Protein AF-A0A1R3SQV1-F1 (afdb_monomer)

InterPro domains:
  IPR005797 Cytochrome b/b6, N-terminal domain [PF00033] (20-67)
  IPR005797 Cytochrome b/b6, N-terminal domain [PS51002] (2-67)
  IPR016174 Di-haem cytochrome, transmembrane [SSF81342] (4-67)
  IPR027387 Cytochrome b/b6-like domain superfamily [G3DSA:1.20.810.10] (1-67)

Structure (mmCIF, N/CA/C/O backbone):
data_AF-A0A1R3SQV1-F1
#
_entry.id   AF-A0A1R3SQV1-F1
#
loop_
_atom_site.group_PDB
_atom_site.id
_atom_site.type_symbol
_atom_site.label_atom_id
_atom_site.label_alt_id
_atom_site.label_comp_id
_atom_site.label_asym_id
_atom_site.label_entity_id
_atom_site.label_seq_id
_atom_site.pdbx_PDB_ins_code
_atom_site.Cartn_x
_atom_site.Cartn_y
_atom_site.Cartn_z
_atom_site.occupancy
_atom_site.B_iso_or_equiv
_atom_site.auth_seq_id
_atom_s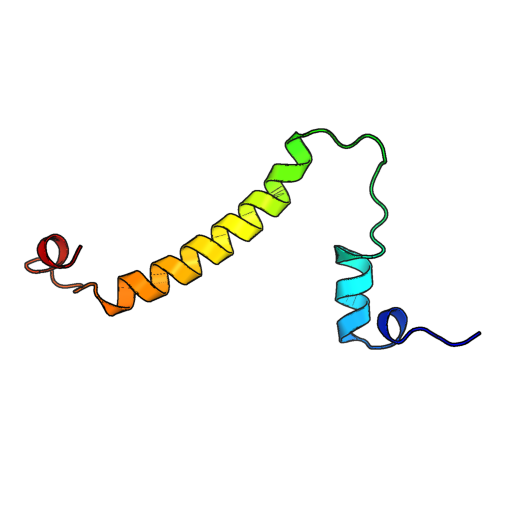ite.auth_comp_id
_atom_site.auth_asym_id
_atom_site.auth_atom_id
_atom_site.pdbx_PDB_model_num
ATOM 1 N N . MET A 1 1 ? -9.675 -14.158 33.814 1.00 48.31 1 MET A N 1
ATOM 2 C CA . MET A 1 1 ? -10.057 -13.681 32.467 1.00 48.31 1 MET A CA 1
ATOM 3 C C . MET A 1 1 ? -8.848 -13.871 31.564 1.00 48.31 1 MET A C 1
ATOM 5 O O . MET A 1 1 ? -7.826 -13.253 31.831 1.00 48.31 1 MET A O 1
ATOM 9 N N . ALA A 1 2 ? -8.896 -14.795 30.600 1.00 53.72 2 ALA A N 1
ATOM 10 C CA . ALA A 1 2 ? -7.756 -15.048 29.718 1.00 53.72 2 ALA A CA 1
ATOM 11 C C . ALA A 1 2 ? -7.510 -13.811 28.845 1.00 53.72 2 ALA A C 1
ATOM 13 O O . ALA A 1 2 ? -8.409 -13.343 28.145 1.00 53.72 2 ALA A O 1
ATOM 14 N N . THR A 1 3 ? -6.315 -13.240 28.927 1.00 75.25 3 THR A N 1
ATOM 15 C CA . THR A 1 3 ? -5.948 -12.074 28.134 1.00 75.25 3 THR A CA 1
ATOM 16 C C . THR A 1 3 ? -5.648 -12.534 26.705 1.00 75.25 3 THR A C 1
ATOM 18 O O . THR A 1 3 ? -4.742 -13.325 26.462 1.00 75.25 3 THR A O 1
ATOM 21 N N . ASN A 1 4 ? -6.467 -12.097 25.743 1.00 86.25 4 ASN A N 1
ATOM 22 C CA . ASN A 1 4 ? -6.309 -12.479 24.339 1.00 86.25 4 ASN A CA 1
ATOM 23 C C . ASN A 1 4 ? -4.950 -11.988 23.813 1.00 86.25 4 ASN A C 1
ATOM 25 O O . ASN A 1 4 ? -4.604 -10.821 24.019 1.00 86.25 4 ASN A O 1
ATOM 29 N N . LEU A 1 5 ? -4.222 -12.851 23.095 1.00 87.75 5 LEU A N 1
ATOM 30 C CA . LEU A 1 5 ? -2.919 -12.536 22.499 1.00 87.75 5 LEU A CA 1
ATOM 31 C C . LEU A 1 5 ? -2.958 -11.244 21.666 1.00 87.75 5 LEU A C 1
ATOM 33 O O . LEU A 1 5 ? -2.00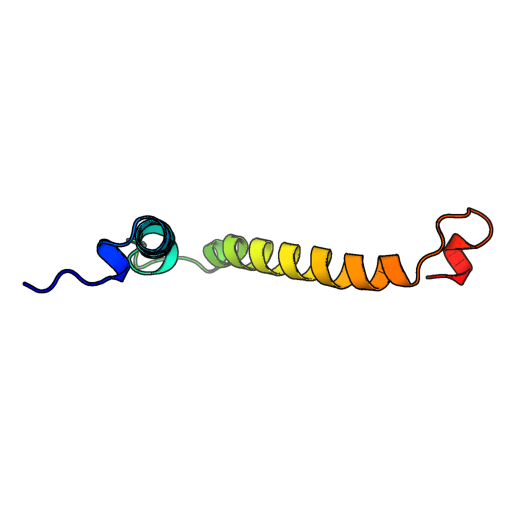5 -10.468 21.680 1.00 87.75 5 LEU A O 1
ATOM 37 N N . ARG A 1 6 ? -4.094 -10.962 21.011 1.00 88.06 6 ARG A N 1
ATOM 38 C CA . ARG A 1 6 ? -4.318 -9.726 20.249 1.00 88.06 6 ARG A CA 1
ATOM 39 C C . ARG A 1 6 ? -4.149 -8.450 21.069 1.00 88.06 6 ARG A C 1
ATOM 41 O O . ARG A 1 6 ? -3.764 -7.427 20.518 1.00 88.06 6 ARG A O 1
ATOM 48 N N . LYS A 1 7 ? -4.460 -8.495 22.366 1.00 85.06 7 LYS A N 1
ATOM 49 C CA . LYS A 1 7 ? -4.415 -7.332 23.266 1.00 85.06 7 LYS A CA 1
ATOM 50 C C . LYS A 1 7 ? -3.146 -7.288 24.117 1.00 85.06 7 LYS A C 1
ATOM 52 O O . LYS A 1 7 ? -2.819 -6.224 24.642 1.00 85.06 7 LYS A O 1
ATOM 57 N N . THR A 1 8 ? -2.442 -8.411 24.259 1.00 87.25 8 THR A N 1
ATOM 58 C CA . THR A 1 8 ? -1.239 -8.524 25.099 1.00 87.25 8 THR A CA 1
ATOM 59 C C . THR A 1 8 ? 0.056 -8.454 24.312 1.00 87.25 8 THR A C 1
ATOM 61 O O . THR A 1 8 ? 0.994 -7.806 24.768 1.00 87.25 8 THR A O 1
ATOM 64 N N . HIS A 1 9 ? 0.124 -9.088 23.139 1.00 93.44 9 HIS A N 1
ATOM 65 C CA . HIS A 1 9 ? 1.350 -9.114 22.356 1.00 93.44 9 HIS A CA 1
ATOM 66 C C . HIS A 1 9 ? 1.645 -7.709 21.808 1.00 93.44 9 HIS A C 1
ATOM 68 O O . HIS A 1 9 ? 0.805 -7.163 21.089 1.00 93.44 9 HIS A O 1
ATOM 74 N N . PRO A 1 10 ? 2.818 -7.116 22.090 1.00 89.94 10 PRO A N 1
ATOM 75 C CA . PRO A 1 10 ? 3.086 -5.699 21.832 1.00 89.94 10 PRO A CA 1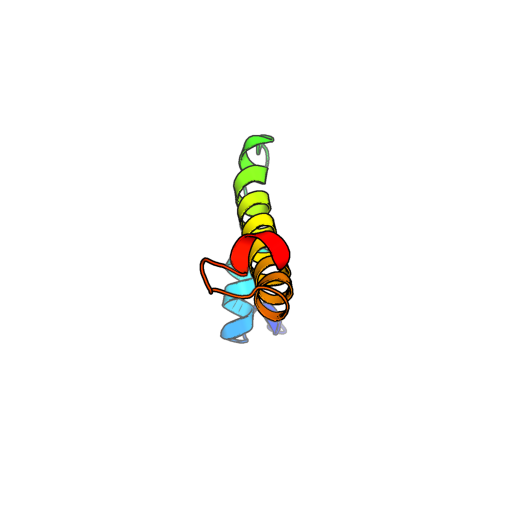
ATOM 76 C C . PRO A 1 10 ? 2.900 -5.305 20.361 1.00 89.94 10 PRO A C 1
ATOM 78 O O . PRO A 1 10 ? 2.270 -4.290 20.083 1.00 89.94 10 PRO A O 1
ATOM 81 N N . MET A 1 11 ? 3.340 -6.143 19.415 1.00 92.00 11 MET A N 1
ATOM 82 C CA . MET A 1 11 ? 3.144 -5.881 17.979 1.00 92.00 11 MET A CA 1
ATOM 83 C C . MET A 1 11 ? 1.688 -6.048 17.533 1.00 92.00 11 MET A C 1
ATOM 85 O O . MET A 1 11 ? 1.178 -5.258 16.744 1.00 92.00 11 MET A O 1
ATOM 89 N N . ILE A 1 12 ? 0.995 -7.068 18.048 1.00 93.81 12 ILE A N 1
ATOM 90 C CA . ILE A 1 12 ? -0.372 -7.379 17.605 1.00 93.81 12 ILE A CA 1
ATOM 91 C C . ILE A 1 12 ? -1.349 -6.379 18.228 1.00 93.81 12 ILE A C 1
ATOM 93 O O . ILE A 1 12 ? -2.326 -6.010 17.589 1.00 93.81 12 ILE A O 1
ATOM 97 N N . LYS A 1 13 ? -1.043 -5.854 19.419 1.00 93.19 13 LYS A N 1
ATOM 98 C CA . LYS A 1 13 ? -1.809 -4.798 20.084 1.00 93.19 13 LYS A CA 1
ATOM 99 C C . LYS A 1 13 ? -1.901 -3.527 19.238 1.00 93.19 13 LYS A C 1
ATOM 101 O O . LYS A 1 13 ? -2.954 -2.896 19.223 1.00 93.19 13 LYS A O 1
ATOM 106 N N . ILE A 1 14 ? -0.834 -3.168 18.518 1.00 95.31 14 ILE A N 1
ATOM 107 C CA . ILE A 1 14 ? -0.834 -2.008 17.614 1.00 95.31 14 ILE A CA 1
ATOM 108 C C . ILE A 1 14 ? -1.846 -2.233 16.487 1.00 95.31 14 ILE A C 1
ATOM 110 O O . ILE A 1 14 ? -2.737 -1.410 16.307 1.00 95.31 14 ILE A O 1
ATOM 114 N N . ILE A 1 15 ? -1.766 -3.382 15.804 1.00 95.25 15 ILE A N 1
ATOM 115 C CA . ILE A 1 15 ? -2.701 -3.767 14.731 1.00 95.25 15 ILE A CA 1
ATOM 116 C C . ILE A 1 15 ? -4.136 -3.853 15.265 1.00 95.25 15 ILE A C 1
ATOM 118 O O . ILE A 1 15 ? -5.082 -3.397 14.626 1.00 95.25 15 ILE A O 1
ATOM 122 N N . ASN A 1 16 ? -4.311 -4.415 16.461 1.00 95.06 16 ASN A N 1
ATOM 123 C CA . ASN A 1 16 ? -5.611 -4.548 17.096 1.00 95.06 16 ASN A CA 1
ATOM 124 C C . ASN A 1 16 ? -6.277 -3.186 17.284 1.00 95.06 16 ASN A C 1
ATOM 126 O O . ASN A 1 16 ? -7.440 -3.037 16.940 1.00 95.06 16 ASN A O 1
ATOM 130 N N . ASN A 1 17 ? -5.544 -2.205 17.807 1.00 94.56 17 ASN A N 1
ATOM 131 C CA . ASN A 1 17 ? -6.105 -0.900 18.143 1.00 94.56 17 ASN A CA 1
ATOM 132 C C . ASN A 1 17 ? -6.300 0.012 16.923 1.00 94.56 17 ASN A C 1
ATOM 134 O O . ASN A 1 17 ? -7.122 0.920 16.988 1.00 94.56 17 ASN A O 1
ATOM 138 N N . SER A 1 18 ? -5.549 -0.195 15.837 1.00 93.00 18 SER A N 1
ATOM 139 C CA . SER A 1 18 ? -5.653 0.627 14.625 1.00 93.00 18 SER A CA 1
ATOM 140 C C . SER A 1 18 ? -6.565 0.040 13.549 1.00 93.00 18 SER A C 1
ATOM 142 O O . SER A 1 18 ? -7.069 0.798 12.725 1.00 93.00 18 SER A O 1
ATOM 144 N N . PHE A 1 19 ? -6.774 -1.281 13.536 1.00 92.81 19 PHE A N 1
ATOM 145 C CA . PHE A 1 19 ? -7.452 -1.957 12.426 1.00 92.81 19 PHE A CA 1
ATOM 146 C C . PHE A 1 19 ? -8.645 -2.819 12.841 1.00 92.81 19 PHE A C 1
ATOM 148 O O . PHE A 1 19 ? -9.601 -2.917 12.079 1.00 92.81 19 PHE A O 1
ATOM 155 N N . ILE A 1 20 ? -8.611 -3.457 14.020 1.00 94.25 20 ILE A N 1
ATOM 156 C CA . ILE A 1 20 ? -9.650 -4.429 14.404 1.00 94.25 20 ILE A CA 1
ATOM 157 C C . ILE A 1 20 ? -10.638 -3.837 15.409 1.00 94.25 20 ILE A C 1
ATOM 159 O O . ILE A 1 20 ? -11.821 -3.708 15.120 1.00 94.25 20 ILE A O 1
ATOM 163 N N . ASP A 1 21 ? -10.151 -3.461 16.588 1.00 93.94 21 ASP A N 1
ATOM 164 C CA . ASP A 1 21 ? -10.945 -2.878 17.669 1.00 93.94 21 ASP A CA 1
ATOM 165 C C . ASP A 1 21 ? -10.823 -1.339 17.638 1.00 93.94 21 ASP A C 1
ATOM 167 O O . ASP A 1 21 ? -10.551 -0.704 18.660 1.00 93.94 21 ASP A O 1
ATOM 171 N N . LEU A 1 22 ? -10.978 -0.739 16.453 1.00 94.81 22 LEU A N 1
ATOM 172 C CA . LEU A 1 22 ? -10.974 0.714 16.273 1.00 94.81 22 LEU A CA 1
ATOM 173 C C . LEU A 1 22 ? -12.390 1.273 16.519 1.00 94.81 22 LEU A C 1
ATOM 175 O O . LEU A 1 22 ? -13.334 0.840 15.853 1.00 94.81 22 LEU A O 1
ATOM 179 N N . PRO A 1 23 ? -12.580 2.243 17.432 1.00 93.06 23 PRO A N 1
ATOM 180 C CA . PRO A 1 23 ? -13.870 2.901 17.598 1.00 93.06 23 PRO A CA 1
ATOM 181 C C . PRO A 1 23 ? -14.140 3.855 16.425 1.00 93.06 23 PRO A C 1
ATOM 183 O O . PRO A 1 23 ? -13.580 4.948 16.357 1.00 93.06 23 PRO A O 1
ATOM 186 N N . SER A 1 24 ? -15.026 3.445 15.519 1.00 92.75 24 SER A N 1
ATOM 187 C CA . SER A 1 24 ? -15.441 4.227 14.348 1.00 92.75 24 SER A CA 1
ATOM 188 C C . SER A 1 24 ? -16.878 4.736 14.514 1.00 92.75 24 SER A C 1
ATOM 190 O O . SER A 1 24 ? -17.721 4.006 15.044 1.00 92.75 24 SER A O 1
ATOM 192 N N . PRO A 1 25 ? -17.204 5.963 14.066 1.00 94.56 25 PRO A N 1
ATOM 193 C CA . PRO A 1 25 ? -18.578 6.450 14.103 1.00 94.56 25 PRO A CA 1
ATOM 194 C C . PRO A 1 25 ? -19.488 5.578 13.214 1.00 94.56 25 PRO A C 1
ATOM 196 O O . PRO A 1 25 ? -19.059 5.148 12.145 1.00 94.56 25 PRO A O 1
ATOM 199 N N . PRO A 1 26 ? -20.751 5.325 13.602 1.00 92.44 26 PRO A N 1
ATOM 200 C CA . PRO A 1 26 ? -21.638 4.432 12.849 1.00 92.44 26 PRO A CA 1
ATOM 201 C C . PRO A 1 26 ? -22.154 5.044 11.535 1.00 92.44 26 PRO A C 1
ATOM 203 O O . PRO A 1 26 ? -22.554 4.313 10.637 1.00 92.44 26 PRO A O 1
ATOM 206 N N . ASN A 1 27 ? -22.145 6.376 11.406 1.00 95.19 27 ASN A N 1
ATOM 207 C CA . ASN A 1 27 ? -22.613 7.100 10.219 1.00 95.19 27 ASN A CA 1
ATOM 208 C C . ASN A 1 27 ? -21.436 7.610 9.367 1.00 95.19 27 ASN A C 1
ATOM 210 O O . ASN A 1 27 ? -21.258 8.816 9.183 1.00 95.19 27 ASN A O 1
ATOM 214 N N . ILE A 1 28 ? -20.579 6.698 8.902 1.00 95.44 28 ILE A N 1
ATOM 215 C CA . ILE A 1 28 ? -19.507 7.039 7.958 1.00 95.44 28 ILE A CA 1
ATOM 216 C C . ILE A 1 28 ? -20.057 7.153 6.534 1.00 95.44 28 ILE A C 1
ATOM 218 O O . ILE A 1 28 ? -20.787 6.290 6.054 1.00 95.44 28 ILE A O 1
ATOM 222 N N . SER A 1 29 ? -19.688 8.23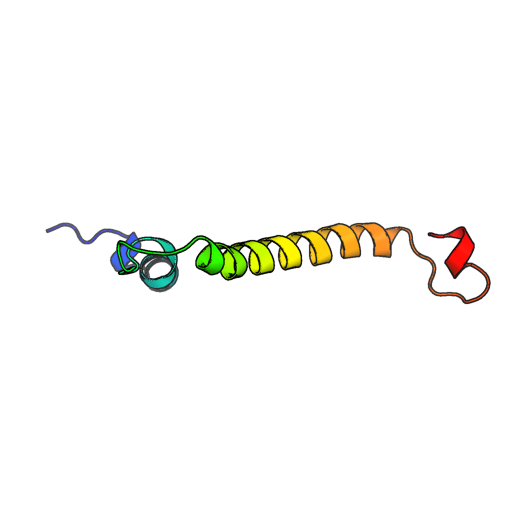0 5.843 1.00 96.50 29 SER A N 1
ATOM 223 C CA . SER A 1 29 ? -20.040 8.441 4.438 1.00 96.50 29 SER A CA 1
ATOM 224 C C . SER A 1 29 ? -19.095 7.683 3.502 1.00 96.50 29 SER A C 1
ATOM 226 O O . SER A 1 29 ? -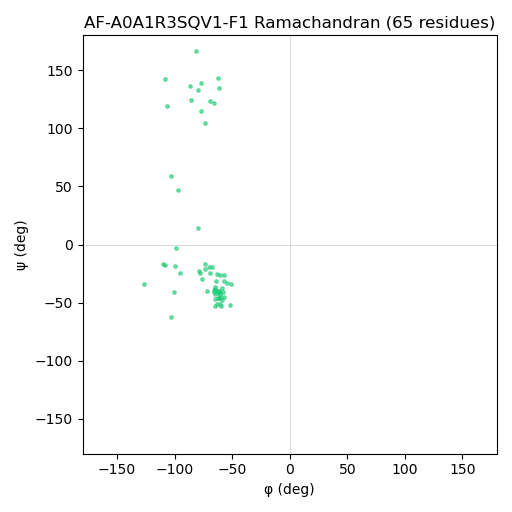18.005 7.262 3.893 1.00 96.50 29 SER A O 1
ATOM 228 N N . ALA A 1 30 ? -19.469 7.570 2.224 1.00 95.31 30 ALA A N 1
ATOM 229 C CA . ALA A 1 30 ? -18.636 6.920 1.212 1.00 95.31 30 ALA A CA 1
ATOM 230 C C . ALA A 1 30 ? -17.230 7.545 1.076 1.00 95.31 30 ALA A C 1
ATOM 232 O O . ALA A 1 30 ? -16.285 6.840 0.727 1.00 95.31 30 ALA A O 1
ATOM 233 N N . TRP A 1 31 ? -17.068 8.829 1.416 1.00 96.69 31 TRP A N 1
ATOM 234 C CA . TRP A 1 31 ? -15.791 9.548 1.371 1.00 96.69 31 TRP A CA 1
ATOM 235 C C . TRP A 1 31 ? -14.713 8.949 2.283 1.00 96.69 31 TRP A C 1
ATOM 237 O O . TRP A 1 31 ? -13.526 9.053 1.981 1.00 96.69 31 TRP A O 1
ATOM 247 N N . TRP A 1 32 ? -15.098 8.265 3.363 1.00 95.88 32 TRP A N 1
ATOM 248 C CA . TRP A 1 32 ? -14.139 7.609 4.258 1.00 95.88 32 TRP A CA 1
ATOM 249 C C . TRP A 1 32 ? -13.403 6.425 3.607 1.00 95.88 32 TRP A C 1
ATOM 251 O O . TRP A 1 32 ? -12.306 6.078 4.041 1.00 95.88 32 TRP A O 1
ATOM 261 N N . ASN A 1 33 ? -13.937 5.852 2.520 1.00 96.44 33 ASN A N 1
ATOM 262 C CA . ASN A 1 33 ? -13.291 4.748 1.796 1.00 96.44 33 ASN A CA 1
ATOM 263 C C . ASN A 1 33 ? -12.025 5.177 1.037 1.00 96.44 33 ASN A C 1
ATOM 265 O O . ASN A 1 33 ? -11.189 4.329 0.711 1.00 96.44 33 ASN A O 1
ATOM 269 N N . PHE A 1 34 ? -11.849 6.474 0.756 1.00 97.69 34 PHE A N 1
ATOM 270 C CA . PHE A 1 34 ? -10.679 6.952 0.015 1.00 97.69 34 PHE A CA 1
ATOM 271 C C . PHE A 1 34 ? -9.370 6.710 0.769 1.00 97.69 34 PHE A C 1
ATOM 273 O O . PHE A 1 34 ? -8.360 6.426 0.132 1.00 97.69 34 PHE A O 1
ATOM 280 N N . GLY A 1 35 ? -9.380 6.731 2.106 1.00 95.81 35 GLY A N 1
ATOM 281 C CA . GLY A 1 35 ? -8.188 6.415 2.898 1.00 95.81 35 GLY A CA 1
ATOM 282 C C . GLY A 1 35 ? -7.663 5.001 2.620 1.00 95.81 35 GLY A C 1
ATOM 283 O O . GLY A 1 35 ? -6.505 4.828 2.239 1.00 95.81 35 GLY A O 1
ATOM 284 N N . SER A 1 36 ? -8.527 3.986 2.731 1.00 95.81 36 SER A N 1
ATOM 285 C CA . SER A 1 36 ? -8.159 2.597 2.417 1.00 95.81 36 SER A CA 1
ATOM 286 C C . SER A 1 36 ? -7.829 2.397 0.940 1.00 95.81 36 SER A C 1
ATOM 288 O O . SER A 1 36 ? -6.902 1.656 0.615 1.00 95.81 36 SER A O 1
ATOM 290 N N . LEU A 1 37 ? -8.547 3.080 0.044 1.00 97.94 37 LEU A N 1
ATOM 291 C CA . LEU A 1 37 ? -8.305 2.979 -1.392 1.00 97.94 37 LEU A CA 1
ATOM 292 C C . LEU A 1 37 ? -6.913 3.506 -1.767 1.00 97.94 37 LEU A C 1
ATOM 294 O O . LEU A 1 37 ? -6.226 2.875 -2.565 1.00 97.94 37 LEU A O 1
ATOM 298 N N . LEU A 1 38 ? -6.467 4.609 -1.157 1.00 98.19 38 LEU A N 1
ATOM 299 C CA . LEU A 1 38 ? -5.113 5.138 -1.342 1.00 98.19 38 LEU A CA 1
ATOM 300 C C . LEU A 1 38 ? -4.043 4.168 -0.826 1.00 98.19 38 LEU A C 1
ATOM 302 O O . LEU A 1 38 ? -3.027 3.978 -1.492 1.00 98.19 38 LEU A O 1
ATOM 306 N N . GLY A 1 39 ? -4.283 3.515 0.315 1.00 97.75 39 GLY A N 1
ATOM 307 C CA . GLY A 1 39 ? -3.382 2.482 0.834 1.00 97.75 39 GLY A CA 1
ATOM 308 C C . GLY A 1 39 ? -3.226 1.302 -0.130 1.00 97.75 39 GLY A C 1
ATOM 309 O O . GLY A 1 39 ? -2.106 0.891 -0.433 1.00 97.75 39 GLY A O 1
ATOM 310 N N . ILE A 1 40 ? -4.339 0.799 -0.670 1.00 98.31 40 ILE A N 1
ATOM 311 C CA . ILE A 1 40 ? -4.327 -0.277 -1.674 1.00 98.31 40 ILE A CA 1
ATOM 312 C C . ILE A 1 40 ? -3.653 0.195 -2.968 1.00 98.31 40 ILE A C 1
ATOM 314 O O . ILE A 1 40 ? -2.835 -0.531 -3.529 1.00 98.31 40 ILE A O 1
ATOM 318 N N . CYS A 1 41 ? -3.949 1.417 -3.419 1.00 98.19 41 CYS A N 1
ATOM 319 C CA . CYS A 1 41 ? -3.331 2.016 -4.599 1.00 98.19 41 CYS A CA 1
ATOM 320 C C . CYS A 1 41 ? -1.805 2.062 -4.461 1.00 98.19 41 CYS A C 1
ATOM 322 O O . CYS A 1 41 ? -1.098 1.631 -5.365 1.00 98.19 41 CYS A O 1
ATOM 324 N N . LEU A 1 42 ? -1.282 2.486 -3.308 1.00 98.50 42 LEU A N 1
ATOM 325 C CA . LEU A 1 42 ? 0.158 2.518 -3.062 1.00 98.50 42 LEU A CA 1
ATOM 326 C C . LEU A 1 42 ? 0.796 1.122 -3.146 1.00 98.50 42 LEU A C 1
ATOM 328 O O . LEU A 1 42 ? 1.825 0.960 -3.799 1.00 98.50 42 LEU A O 1
ATOM 332 N N . ILE A 1 43 ? 0.181 0.111 -2.523 1.00 98.62 43 ILE A N 1
ATOM 333 C CA . ILE A 1 43 ? 0.674 -1.277 -2.574 1.00 98.62 43 ILE A CA 1
ATOM 334 C C . ILE A 1 43 ? 0.692 -1.790 -4.017 1.00 98.62 43 ILE A C 1
ATOM 336 O O . ILE A 1 43 ? 1.678 -2.403 -4.437 1.00 98.62 43 ILE A O 1
ATOM 340 N N . LEU A 1 44 ? -0.371 -1.518 -4.780 1.00 98.44 44 LEU A N 1
ATOM 341 C CA . LEU A 1 44 ? -0.449 -1.877 -6.193 1.00 98.44 44 LEU A CA 1
ATOM 342 C C . LEU A 1 44 ? 0.664 -1.195 -6.989 1.00 98.44 44 LEU A C 1
ATOM 344 O O . LEU A 1 44 ? 1.412 -1.896 -7.657 1.00 98.44 44 LEU A O 1
ATOM 348 N N . GLN A 1 45 ? 0.828 0.124 -6.859 1.00 98.31 45 GLN A N 1
ATOM 349 C CA . GLN A 1 45 ? 1.835 0.897 -7.593 1.00 98.31 45 GLN A CA 1
ATOM 350 C C . GLN A 1 45 ? 3.271 0.464 -7.280 1.00 98.31 45 GLN A C 1
ATOM 352 O O . GLN A 1 45 ? 4.093 0.386 -8.188 1.00 98.31 45 GLN A O 1
ATOM 357 N N . ILE A 1 46 ? 3.587 0.164 -6.016 1.00 98.69 46 ILE A N 1
ATOM 358 C CA . ILE A 1 46 ? 4.916 -0.346 -5.641 1.00 98.69 46 ILE A CA 1
ATOM 359 C C . ILE A 1 46 ? 5.139 -1.720 -6.272 1.00 98.69 46 ILE A C 1
ATOM 361 O O . ILE A 1 46 ? 6.184 -1.967 -6.866 1.00 98.69 46 ILE A O 1
ATOM 365 N N . THR A 1 47 ? 4.151 -2.608 -6.168 1.00 98.62 47 THR A N 1
ATOM 366 C CA . THR A 1 47 ? 4.272 -3.981 -6.664 1.00 98.62 47 THR A CA 1
ATOM 367 C C . THR A 1 47 ? 4.412 -4.008 -8.186 1.00 98.62 47 THR A C 1
ATOM 369 O O . THR A 1 47 ? 5.370 -4.579 -8.702 1.00 98.62 47 THR A O 1
ATOM 372 N N . THR A 1 48 ? 3.503 -3.356 -8.915 1.00 98.06 48 THR A N 1
ATOM 373 C CA . THR A 1 48 ? 3.554 -3.273 -10.384 1.00 98.06 48 THR A CA 1
ATOM 374 C C . THR A 1 48 ? 4.780 -2.502 -10.859 1.00 98.06 48 THR A C 1
ATOM 376 O O . THR A 1 48 ? 5.414 -2.920 -11.823 1.00 98.06 48 THR A O 1
ATOM 379 N N . GLY A 1 49 ? 5.167 -1.435 -10.156 1.00 98.19 49 GLY A N 1
ATOM 380 C CA . GLY A 1 49 ? 6.377 -0.667 -10.440 1.00 98.19 49 GLY A CA 1
ATOM 381 C C . GLY A 1 49 ? 7.654 -1.498 -10.315 1.00 98.19 49 GLY A C 1
ATOM 382 O O . GLY A 1 49 ? 8.524 -1.389 -11.174 1.00 98.19 49 GLY A O 1
ATOM 383 N N . ILE A 1 50 ? 7.751 -2.376 -9.309 1.00 98.50 50 ILE A N 1
ATOM 384 C CA . ILE A 1 50 ? 8.874 -3.318 -9.172 1.00 98.50 50 ILE A CA 1
ATOM 385 C C . ILE A 1 50 ? 8.925 -4.277 -10.368 1.00 98.50 50 ILE A C 1
ATOM 387 O O . ILE A 1 50 ? 9.996 -4.458 -10.944 1.00 98.50 50 ILE A O 1
ATOM 391 N N . PHE A 1 51 ? 7.791 -4.853 -10.778 1.00 97.94 51 PHE A N 1
ATOM 392 C CA . PHE A 1 51 ? 7.748 -5.727 -11.958 1.00 97.94 51 PHE A CA 1
ATOM 393 C C . PHE A 1 51 ? 8.137 -4.987 -13.239 1.00 97.94 51 PHE A C 1
ATOM 395 O O . PHE A 1 51 ? 8.902 -5.511 -1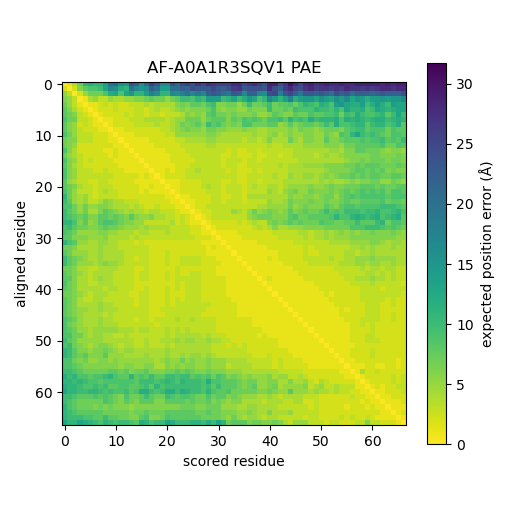4.044 1.00 97.94 51 PHE A O 1
ATOM 402 N N . LEU A 1 52 ? 7.666 -3.753 -13.415 1.00 97.69 52 LEU A N 1
ATOM 403 C CA . LEU A 1 52 ? 8.005 -2.946 -14.582 1.00 97.69 52 LEU A CA 1
ATOM 404 C C . LEU A 1 52 ? 9.500 -2.592 -14.600 1.00 97.69 52 LEU A C 1
ATOM 406 O O . LEU A 1 52 ? 10.152 -2.704 -15.635 1.00 97.69 52 LEU A O 1
ATOM 410 N N . ALA A 1 53 ? 10.073 -2.251 -13.443 1.00 97.19 53 ALA A N 1
ATOM 411 C CA . ALA A 1 53 ? 11.493 -1.935 -13.301 1.00 97.19 53 ALA A CA 1
ATOM 412 C C . ALA A 1 53 ? 12.422 -3.116 -13.636 1.00 97.19 53 ALA A C 1
ATOM 414 O O . ALA A 1 53 ? 13.558 -2.885 -14.040 1.00 97.19 53 ALA A O 1
ATOM 415 N N . MET A 1 54 ? 11.958 -4.366 -13.509 1.00 97.44 54 MET A N 1
ATOM 416 C CA . MET A 1 54 ? 12.727 -5.548 -13.929 1.00 97.44 54 MET A CA 1
ATOM 417 C C . MET A 1 54 ? 12.885 -5.653 -15.454 1.00 97.44 54 MET A C 1
ATOM 419 O O . MET A 1 54 ? 13.831 -6.287 -15.919 1.00 97.44 54 MET A O 1
ATOM 423 N N . HIS A 1 55 ? 11.975 -5.052 -16.225 1.00 96.06 55 HIS A N 1
ATOM 424 C CA . HIS A 1 55 ? 11.961 -5.111 -17.691 1.00 96.06 55 HIS A CA 1
ATOM 425 C C . HIS A 1 55 ? 12.348 -3.785 -18.362 1.00 96.06 55 HIS A C 1
ATOM 427 O O . HIS A 1 55 ? 12.728 -3.775 -19.532 1.00 96.06 55 HIS A O 1
ATOM 433 N N . TYR A 1 56 ? 12.298 -2.679 -17.623 1.00 96.81 56 TYR A N 1
ATOM 434 C CA . TYR A 1 56 ? 12.613 -1.349 -18.128 1.00 96.81 56 TYR A CA 1
ATOM 435 C C . TYR A 1 56 ? 14.125 -1.101 -18.274 1.00 96.81 56 TYR A C 1
ATOM 437 O O . TYR A 1 56 ? 14.915 -1.429 -17.385 1.00 96.81 56 TYR A O 1
ATOM 445 N N . SER A 1 57 ? 14.533 -0.445 -19.369 1.00 95.31 57 SER A N 1
ATOM 446 C CA . SER A 1 57 ? 15.911 0.009 -19.593 1.00 95.31 57 SER A CA 1
ATOM 447 C C . SER A 1 57 ? 16.018 1.534 -19.437 1.00 95.31 57 SER A C 1
ATOM 449 O O . SER A 1 57 ? 15.419 2.271 -20.218 1.00 95.31 57 SER A O 1
ATOM 451 N N . PRO A 1 58 ? 16.820 2.058 -18.489 1.00 94.00 58 PRO A N 1
ATOM 452 C CA . PRO A 1 58 ? 16.870 3.493 -18.193 1.00 94.00 58 PRO A CA 1
ATOM 453 C C . PRO A 1 58 ? 17.725 4.323 -19.172 1.00 94.00 58 PRO A C 1
ATOM 455 O O . PRO A 1 58 ? 18.071 5.464 -18.867 1.00 94.00 58 PRO A O 1
ATOM 458 N N . ASN A 1 59 ? 18.103 3.782 -20.335 1.00 95.81 59 ASN A N 1
ATOM 459 C CA . ASN A 1 59 ? 18.869 4.518 -21.345 1.00 95.81 59 ASN A CA 1
ATOM 460 C C . ASN A 1 59 ? 17.9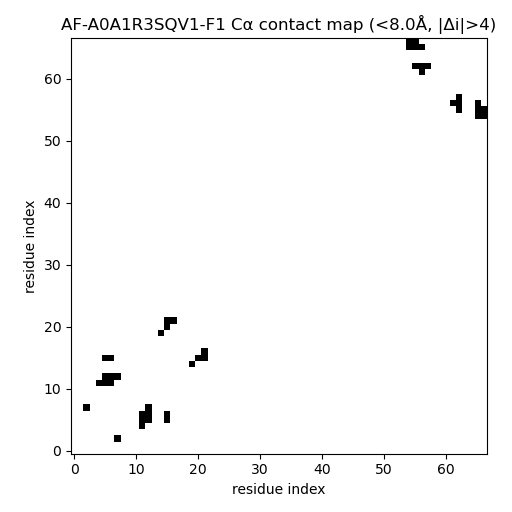31 5.305 -22.275 1.00 95.81 59 ASN A C 1
ATOM 462 O O . ASN A 1 59 ? 16.954 4.745 -22.759 1.00 95.81 59 ASN A O 1
ATOM 466 N N . ILE A 1 60 ? 18.253 6.563 -22.598 1.00 94.75 60 ILE A N 1
ATOM 467 C CA . ILE A 1 60 ? 17.424 7.424 -23.461 1.00 94.75 60 ILE A CA 1
ATOM 468 C C . ILE A 1 60 ? 17.094 6.798 -24.827 1.00 94.75 60 ILE A C 1
ATOM 470 O O . ILE A 1 60 ? 16.001 7.019 -25.341 1.00 94.75 60 ILE A O 1
ATOM 474 N N . SER A 1 61 ? 18.001 5.997 -25.401 1.00 96.31 61 SER A N 1
ATOM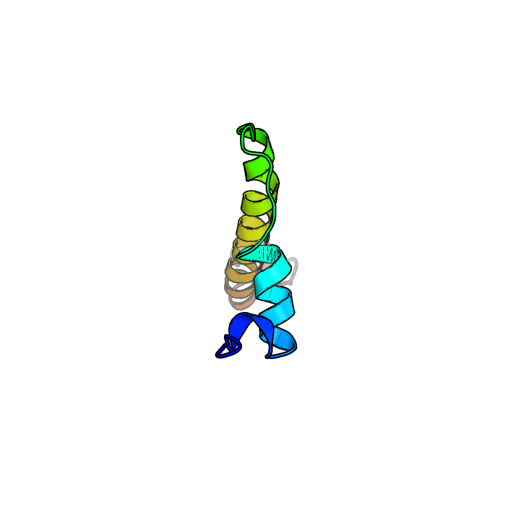 475 C CA . SER A 1 61 ? 17.771 5.331 -26.689 1.00 96.31 61 SER A CA 1
ATOM 476 C C . SER A 1 61 ? 16.886 4.087 -26.586 1.00 96.31 61 SER A C 1
ATOM 478 O O . SER A 1 61 ? 16.286 3.697 -27.583 1.00 96.31 61 SER A O 1
ATOM 480 N N . LEU A 1 62 ? 16.797 3.472 -25.401 1.00 94.19 62 LEU A N 1
ATOM 481 C CA . LEU A 1 62 ? 16.093 2.205 -25.172 1.00 94.19 62 LEU A CA 1
ATOM 482 C C . LEU A 1 62 ? 14.815 2.357 -24.340 1.00 94.19 62 LEU A C 1
ATOM 484 O O . LEU A 1 62 ? 13.977 1.458 -24.374 1.00 94.19 62 LEU A O 1
ATOM 488 N N . ALA A 1 63 ? 14.638 3.482 -23.643 1.00 94.62 63 ALA A N 1
ATOM 489 C CA . ALA A 1 63 ? 13.534 3.724 -22.721 1.00 94.62 63 ALA A CA 1
ATOM 490 C C . ALA A 1 63 ? 12.177 3.448 -23.376 1.00 94.62 63 ALA A C 1
ATOM 492 O O . ALA A 1 63 ? 11.421 2.630 -22.866 1.00 94.62 63 ALA A O 1
ATOM 493 N N . PHE A 1 64 ? 11.911 4.036 -24.550 1.00 94.38 64 PHE A N 1
ATOM 494 C CA . PHE A 1 64 ? 10.650 3.829 -25.272 1.00 94.38 64 PHE A CA 1
ATOM 495 C C . PHE A 1 64 ? 10.468 2.390 -25.765 1.00 94.38 64 PHE A C 1
ATOM 497 O O . PHE A 1 64 ? 9.370 1.863 -25.695 1.00 94.38 64 PHE A O 1
ATOM 504 N N . SER A 1 65 ? 11.534 1.740 -26.243 1.00 95.06 65 SER A N 1
ATOM 505 C CA . SER A 1 65 ? 11.452 0.352 -26.722 1.00 95.06 65 SER A CA 1
ATOM 506 C C . SER A 1 65 ? 11.306 -0.684 -25.605 1.00 95.06 65 SER A C 1
ATOM 508 O O . SER A 1 65 ? 10.978 -1.831 -25.886 1.00 95.06 65 SER A O 1
ATOM 510 N N . SER A 1 66 ? 11.613 -0.302 -24.363 1.00 91.56 66 SER A N 1
ATOM 511 C CA . SER A 1 66 ? 11.551 -1.174 -23.183 1.00 91.56 66 SER A CA 1
ATOM 512 C C . SER A 1 66 ? 10.275 -1.008 -22.347 1.00 91.56 66 SER A C 1
ATOM 514 O O . SER A 1 66 ? 10.127 -1.705 -21.345 1.00 91.56 66 SER A O 1
ATOM 516 N N . VAL A 1 67 ? 9.399 -0.072 -22.731 1.00 90.06 67 VAL A N 1
ATOM 517 C CA . VAL A 1 67 ? 8.058 0.152 -22.156 1.00 90.06 67 VAL A CA 1
ATOM 518 C C . VAL A 1 67 ? 7.032 -0.601 -22.989 1.00 90.06 67 VAL A C 1
ATOM 520 O O . VAL A 1 67 ? 6.143 -1.226 -22.372 1.00 90.06 67 VAL A O 1
#

Secondary structure (DSSP, 8-state):
----HHHHSHHHHHHIIIIIS----S---GGGHHHHHHHHHHHHHHHHHHHHHHH---STTTTGGG-

Radius of gyration: 20.66 Å; Cα contacts (8 Å, |Δi|>4): 22; chains: 1; bounding box: 42×25×59 Å

Organism: C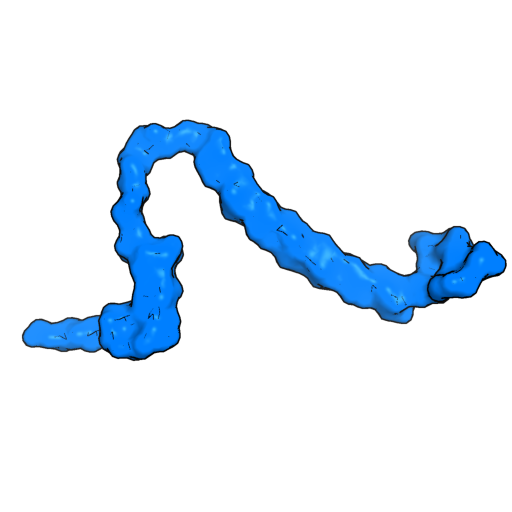entrochelys sulcata (NCBI:txid1540822)

pLDDT: mean 93.31, std 8.4, range [48.31, 98.69]

Nearest PDB structures (foldseek):
  8ugj-assembly1_3P  TM=9.618E-01  e=5.224E-06  Sus scrofa
  8ugr-assembly1_6P  TM=9.574E-01  e=4.879E-06  Sus scrofa
  3cwb-assembly1_C  TM=9.374E-01  e=1.106E-05  Gallus gallus
  6rqf-assembly1_A  TM=7.146E-01  e=2.822E-02  Spinacia oleracea
  9es7-assembly1_A  TM=6.842E-01  e=5.213E-02  Spinacia oleracea

Solvent-accessible surface area (backbone atoms only — not comparable to full-atom values): 4172 Å² total; per-residue (Å²): 130,87,80,52,62,54,74,65,38,74,73,44,28,53,51,31,52,71,70,69,71,46,94,69,76,92,86,71,59,79,75,67,52,51,62,60,49,51,55,52,49,51,53,49,51,53,54,54,48,52,60,47,57,76,61,46,41,95,44,89,89,39,34,75,83,38,109

Foldseek 3Di:
DDDDCCCPVPVSVVCCDPPPVDDDDPDDDPVVCVVVVVVVVVVVCVVVVVVLVVQADPDPVCRVVSD

Mean predicted aligned error: 5.05 Å

Sequence (67 aa):
MATNLRKTHPMIKIINNSFIDLPSPPNISAWWNFGSLLGICLILQITTGIFLAMHYSPNISLAFSSV